Protein AF-C6SMB6-F1 (afdb_monomer)

Nearest PDB structures (foldseek):
  2i45-assembly4_H  TM=9.726E-01  e=1.533E-09  Neisseria meningitidis
  2i45-assembly1_A  TM=9.778E-01  e=7.334E-09  Neisseria meningitidis
  2i45-assembly3_E  TM=9.806E-01  e=8.533E-09  Neisseria meningitidis
  3bcw-assembly1_A  TM=8.851E-01  e=4.301E-03  Bordetella bronchiseptica RB50
  1o5u-assembly2_B  TM=8.026E-01  e=2.346E-03  Thermotoga maritima

Foldseek 3Di:
DDKAAFKDDKDFAAPFKKKKAWQDAKKKKAFPVRDIDIAGHRGMDIDGHGTTIMIHDHVMTDIDMDIPPDPVPDD

Secondary structure (DSSP, 8-state):
-EEEEEE---B--S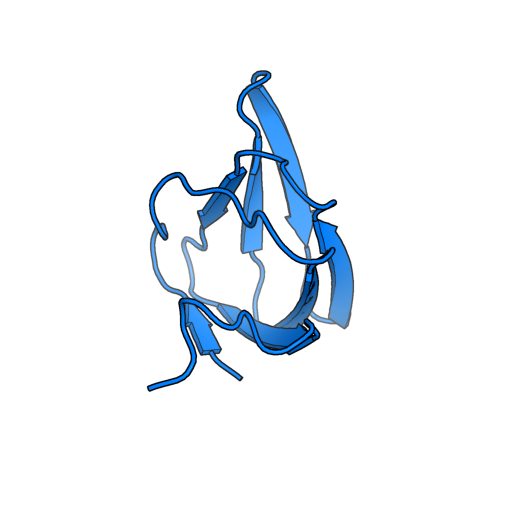S--EEEEEEES-EEEEETTS-EEEE-TT-EEEE-TT--EEEEEEEEEEEEEE-PPPTTT--

pLDDT: mean 93.71, std 9.05, range [50.62, 98.69]

Structure (mmCIF, N/CA/C/O backbone):
data_AF-C6SMB6-F1
#
_entry.id   AF-C6SMB6-F1
#
loop_
_atom_site.group_PDB
_atom_site.id
_atom_site.type_symbol
_atom_site.label_atom_id
_atom_site.label_alt_id
_atom_site.label_comp_id
_atom_site.label_asym_id
_atom_site.label_entity_id
_atom_site.label_seq_id
_atom_site.pdbx_PDB_ins_code
_atom_site.Cartn_x
_atom_site.Cartn_y
_atom_site.Cartn_z
_atom_site.occupancy
_atom_site.B_iso_or_equiv
_atom_site.auth_seq_id
_atom_site.auth_comp_id
_atom_site.auth_asym_id
_atom_site.auth_atom_id
_atom_site.pdbx_PDB_model_num
ATOM 1 N N . MET A 1 1 ? -3.873 -10.235 7.471 1.00 88.81 1 MET A N 1
ATOM 2 C CA . MET A 1 1 ? -4.283 -8.856 7.816 1.00 88.81 1 MET A CA 1
ATOM 3 C C . MET A 1 1 ? -3.091 -8.166 8.445 1.00 88.81 1 MET A C 1
ATOM 5 O O . MET A 1 1 ? -2.389 -8.813 9.214 1.00 88.81 1 MET A O 1
ATOM 9 N N . VAL A 1 2 ? -2.850 -6.906 8.101 1.00 94.50 2 VAL A N 1
ATOM 10 C CA . VAL A 1 2 ? -1.723 -6.110 8.607 1.00 94.50 2 VAL A CA 1
ATOM 11 C C . VAL A 1 2 ? -2.214 -4.738 9.062 1.00 94.50 2 VAL A C 1
ATOM 13 O O . VAL A 1 2 ? -3.259 -4.279 8.607 1.00 94.50 2 VAL A O 1
ATOM 16 N N . LYS A 1 3 ? -1.470 -4.089 9.960 1.00 96.56 3 LYS A N 1
ATOM 17 C CA . LYS A 1 3 ? -1.686 -2.688 10.337 1.00 96.56 3 LYS A CA 1
ATOM 18 C C . LYS A 1 3 ? -0.481 -1.875 9.895 1.00 96.56 3 LYS A C 1
ATOM 20 O O . LYS A 1 3 ? 0.648 -2.280 10.160 1.00 96.56 3 LYS A O 1
ATOM 25 N N . LEU A 1 4 ? -0.729 -0.752 9.238 1.00 97.31 4 LEU A N 1
ATOM 26 C CA . LEU A 1 4 ? 0.293 0.159 8.740 1.00 97.31 4 LEU A CA 1
ATOM 27 C C . LEU A 1 4 ? 0.151 1.511 9.437 1.00 97.31 4 LEU A C 1
ATOM 29 O O . LEU A 1 4 ? -0.950 2.046 9.478 1.00 97.31 4 LEU A O 1
ATOM 33 N N . LEU A 1 5 ? 1.252 2.064 9.943 1.00 97.88 5 LEU A N 1
ATOM 34 C CA . LEU A 1 5 ? 1.372 3.442 10.428 1.00 97.88 5 LEU A CA 1
ATOM 35 C C . LEU A 1 5 ? 2.727 3.985 9.962 1.00 97.88 5 LEU A C 1
ATOM 37 O O . LEU A 1 5 ? 3.740 3.309 10.134 1.00 97.88 5 LEU A O 1
ATOM 41 N N . GLY A 1 6 ? 2.748 5.183 9.383 1.00 97.31 6 GLY A N 1
ATOM 42 C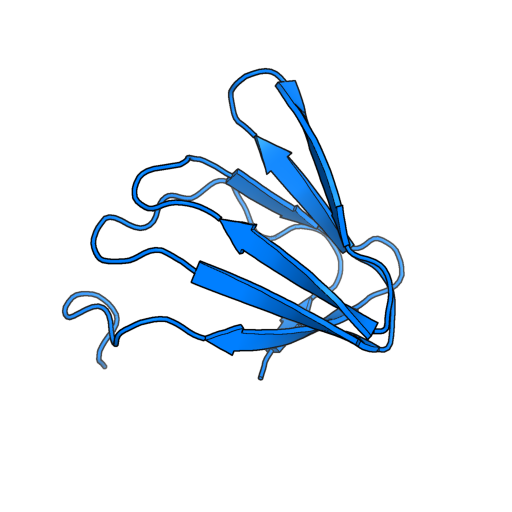 CA . GLY A 1 6 ? 3.913 5.690 8.661 1.00 97.31 6 GLY A CA 1
ATOM 43 C C . GLY A 1 6 ? 4.053 5.021 7.293 1.00 97.31 6 GLY A C 1
ATOM 44 O O . GLY A 1 6 ? 3.051 4.657 6.674 1.00 97.31 6 GLY A O 1
ATOM 45 N N . ASP A 1 7 ? 5.280 4.873 6.802 1.00 95.06 7 ASP A N 1
ATOM 46 C CA . ASP A 1 7 ? 5.573 4.217 5.529 1.00 95.06 7 ASP A CA 1
ATOM 47 C C . ASP A 1 7 ? 6.215 2.835 5.695 1.00 95.06 7 ASP A C 1
ATOM 49 O O . ASP A 1 7 ? 6.970 2.570 6.629 1.00 95.06 7 ASP A O 1
ATOM 53 N N . TYR A 1 8 ? 5.910 1.948 4.749 1.00 94.12 8 TYR A N 1
ATOM 54 C CA . TYR A 1 8 ? 6.643 0.711 4.529 1.00 94.12 8 TYR A CA 1
ATOM 55 C C . TYR A 1 8 ? 7.496 0.909 3.281 1.00 94.12 8 TYR A C 1
ATOM 57 O O . TYR A 1 8 ? 6.951 1.149 2.204 1.00 94.12 8 TYR A O 1
ATOM 65 N N . GLY A 1 9 ? 8.820 0.884 3.459 1.00 95.88 9 GLY A N 1
ATOM 66 C CA . GLY A 1 9 ? 9.803 1.318 2.465 1.00 95.88 9 GLY A CA 1
ATOM 67 C C . GLY A 1 9 ? 9.618 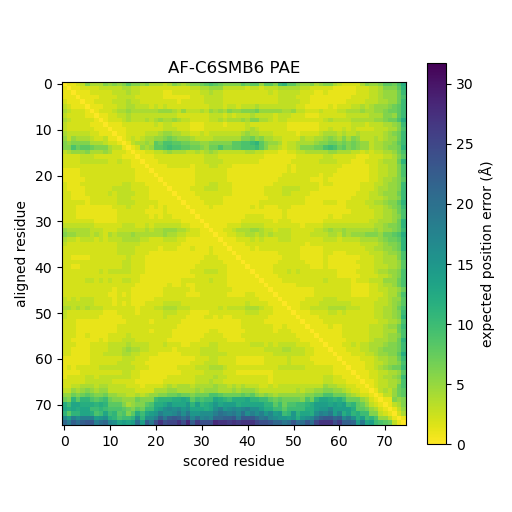0.725 1.063 1.00 95.88 9 GLY A C 1
ATOM 68 O O . GLY A 1 9 ? 8.922 -0.267 0.858 1.00 95.88 9 GLY A O 1
ATOM 69 N N . TRP A 1 10 ? 10.261 1.355 0.078 1.00 96.94 10 TRP A N 1
ATOM 70 C CA . TRP A 1 10 ? 10.187 0.947 -1.326 1.00 96.94 10 TRP A CA 1
ATOM 71 C C . TRP A 1 10 ? 10.535 -0.529 -1.515 1.00 96.94 10 TRP A C 1
ATOM 73 O O . TRP A 1 10 ? 11.608 -0.976 -1.112 1.00 96.94 10 TRP A O 1
ATOM 83 N N . HIS A 1 11 ? 9.641 -1.267 -2.162 1.00 94.38 11 HIS A N 1
ATOM 84 C CA . HIS A 1 11 ? 9.832 -2.684 -2.442 1.00 94.38 11 HIS A CA 1
ATOM 85 C C . HIS A 1 11 ? 9.098 -3.094 -3.720 1.00 94.38 11 HIS A C 1
ATOM 87 O O . HIS A 1 11 ? 8.370 -2.318 -4.341 1.00 94.38 11 HIS A O 1
ATOM 93 N N . THR A 1 12 ? 9.345 -4.320 -4.170 1.00 92.31 12 THR A N 1
ATOM 94 C CA . THR A 1 12 ? 8.765 -4.885 -5.389 1.00 92.31 12 THR A CA 1
ATOM 95 C C . THR A 1 12 ? 8.509 -6.367 -5.170 1.00 92.31 12 THR A C 1
ATOM 97 O O . THR A 1 12 ? 9.379 -7.067 -4.662 1.00 92.31 12 THR A O 1
ATOM 100 N N . HIS A 1 13 ? 7.343 -6.855 -5.589 1.00 86.38 13 HIS A N 1
ATOM 101 C CA . HIS A 1 13 ? 7.017 -8.280 -5.536 1.00 86.38 13 HIS A CA 1
ATOM 102 C C . HIS A 1 13 ? 7.260 -8.929 -6.897 1.00 86.38 13 HIS A C 1
ATOM 104 O O . HIS A 1 13 ? 6.743 -8.475 -7.920 1.00 86.38 13 HIS A O 1
ATOM 110 N N . GLY A 1 14 ? 8.073 -9.986 -6.920 1.00 87.38 14 GLY A N 1
ATOM 111 C CA . GLY A 1 14 ? 8.461 -10.678 -8.152 1.00 87.38 14 GLY A CA 1
ATOM 112 C C . GLY A 1 14 ? 7.501 -11.790 -8.576 1.00 87.38 14 GLY A C 1
ATOM 113 O O . GLY A 1 14 ? 7.619 -12.300 -9.693 1.00 87.38 14 GLY A O 1
ATOM 114 N N . TYR A 1 15 ? 6.563 -12.183 -7.712 1.00 88.19 15 TYR A N 1
ATOM 115 C CA . TYR A 1 15 ? 5.801 -13.413 -7.894 1.00 88.19 15 TYR A CA 1
ATOM 116 C C . TYR A 1 15 ? 4.381 -13.194 -8.428 1.00 88.19 15 TYR A C 1
ATOM 118 O O . TYR A 1 15 ? 4.083 -13.685 -9.522 1.00 88.19 15 TYR A O 1
ATOM 126 N N . SER A 1 16 ? 3.548 -12.414 -7.733 1.00 92.69 16 SER A N 1
ATOM 127 C CA . SER A 1 16 ? 2.141 -12.173 -8.086 1.00 92.69 16 SER A CA 1
ATOM 128 C C . SER A 1 16 ? 1.747 -10.701 -7.982 1.00 92.69 16 SER A C 1
ATOM 130 O O . SER A 1 16 ? 2.440 -9.900 -7.355 1.00 92.69 16 SER A O 1
ATOM 132 N N . ASP A 1 17 ? 0.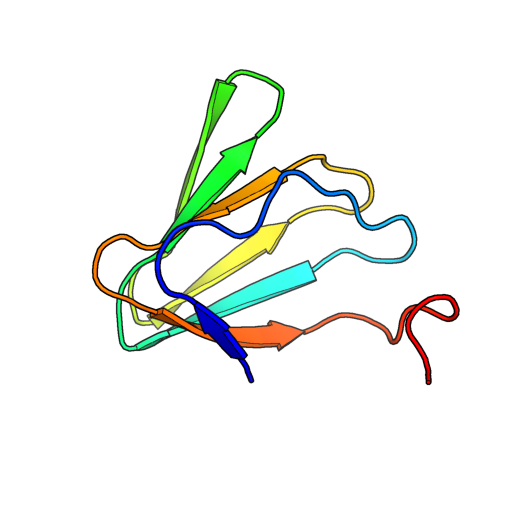599 -10.370 -8.572 1.00 95.19 17 ASP A N 1
ATOM 133 C CA . ASP A 1 17 ? -0.136 -9.157 -8.221 1.00 95.19 17 ASP A CA 1
ATOM 134 C C . ASP A 1 17 ? -0.556 -9.214 -6.742 1.00 95.19 17 ASP A C 1
ATOM 136 O O . ASP A 1 17 ? -0.718 -10.299 -6.167 1.00 95.19 17 ASP A O 1
ATOM 140 N N . LYS A 1 18 ? -0.743 -8.043 -6.132 1.00 93.88 18 LYS A N 1
ATOM 141 C CA . LYS A 1 18 ? -1.165 -7.895 -4.737 1.00 93.88 18 LYS A CA 1
ATOM 142 C C . LYS A 1 18 ? -2.446 -7.086 -4.659 1.00 93.88 18 LYS A C 1
ATOM 144 O O . LYS A 1 18 ? -2.486 -5.949 -5.119 1.00 93.88 18 LYS A O 1
ATOM 149 N N . VAL A 1 19 ? -3.479 -7.647 -4.041 1.00 96.62 19 VAL A N 1
ATOM 150 C CA . VAL A 1 19 ? -4.694 -6.901 -3.700 1.00 96.62 19 VAL A CA 1
ATOM 151 C C . VAL A 1 19 ? -4.517 -6.278 -2.324 1.00 96.62 19 VAL A C 1
ATOM 153 O O . VAL A 1 19 ? -4.165 -6.967 -1.364 1.00 96.62 19 VAL A O 1
ATOM 156 N N . LEU A 1 20 ? -4.799 -4.984 -2.235 1.00 97.38 20 LEU A N 1
ATOM 157 C CA . LEU A 1 20 ? -4.863 -4.212 -1.003 1.00 97.38 20 LEU A CA 1
ATOM 158 C C . LEU A 1 20 ? -6.322 -3.835 -0.760 1.00 97.38 20 LEU A C 1
ATOM 160 O O . LEU A 1 20 ? -6.937 -3.211 -1.621 1.00 97.38 20 LEU A O 1
ATOM 164 N N .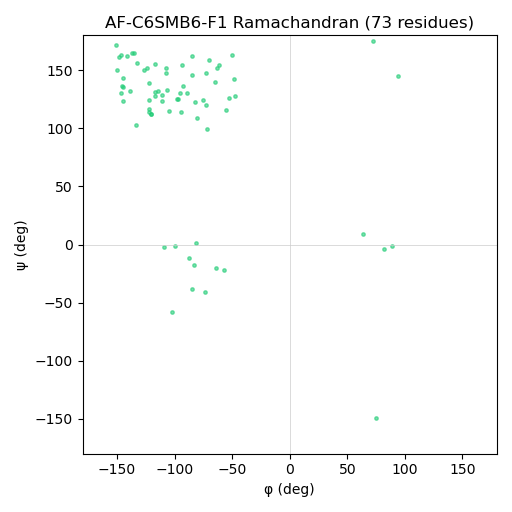 PHE A 1 21 ? -6.868 -4.201 0.395 1.00 98.44 21 PHE A N 1
ATOM 165 C CA . PHE A 1 21 ? -8.202 -3.786 0.825 1.00 98.44 21 PHE A CA 1
ATOM 166 C C . PHE A 1 21 ? -8.107 -3.058 2.165 1.00 98.44 21 PHE A C 1
ATOM 168 O O . PHE A 1 21 ? -7.683 -3.657 3.159 1.00 98.44 21 PHE A O 1
ATOM 175 N N . ALA A 1 22 ? -8.484 -1.779 2.177 1.00 98.44 22 ALA A N 1
ATOM 176 C CA . ALA A 1 22 ? -8.503 -0.951 3.377 1.00 98.44 22 ALA A CA 1
ATOM 177 C C . ALA A 1 22 ? -9.774 -1.247 4.179 1.00 98.44 22 ALA A C 1
ATOM 179 O O . ALA A 1 22 ? -10.883 -0.918 3.767 1.00 98.44 22 ALA A O 1
ATOM 180 N N . VAL A 1 23 ? -9.608 -1.915 5.319 1.00 98.44 23 VAL A N 1
ATOM 181 C CA . VAL A 1 23 ? -10.719 -2.294 6.204 1.00 98.44 23 VAL A CA 1
ATOM 182 C C . VAL A 1 23 ? -11.083 -1.157 7.151 1.00 98.44 23 VAL A C 1
ATOM 184 O O . VAL A 1 23 ? -12.256 -0.969 7.445 1.00 98.44 23 VAL A O 1
ATOM 187 N N . GLU A 1 24 ? -10.079 -0.434 7.642 1.00 98.56 24 GLU A N 1
ATOM 188 C CA . GLU A 1 24 ? -10.238 0.689 8.567 1.00 98.56 24 GLU A CA 1
ATOM 189 C C . GLU A 1 24 ? -9.146 1.717 8.276 1.00 98.56 24 GLU A C 1
ATOM 191 O O . GLU A 1 24 ? -7.965 1.354 8.199 1.00 98.56 24 GLU A O 1
ATOM 196 N N . GLY A 1 25 ? -9.537 2.981 8.135 1.00 98.31 25 GLY A N 1
ATOM 197 C CA . GLY A 1 25 ? -8.633 4.075 7.797 1.00 98.31 25 GLY A CA 1
ATOM 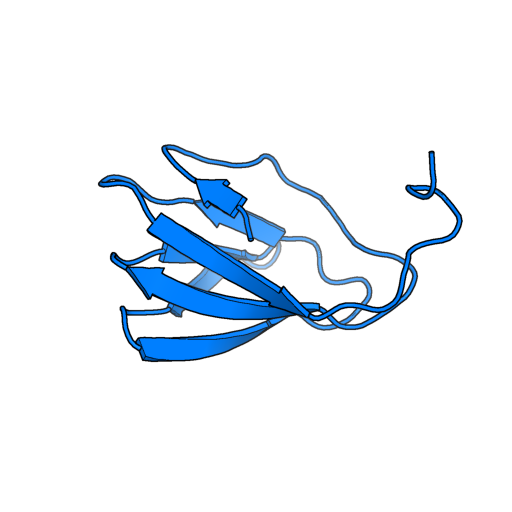198 C C . GLY A 1 25 ? -8.144 4.061 6.346 1.00 98.31 25 GLY A C 1
ATOM 199 O O . GLY A 1 25 ? -8.389 3.131 5.577 1.00 98.31 25 GLY A O 1
ATOM 200 N N . ASP A 1 26 ? -7.405 5.110 5.989 1.00 98.44 26 ASP A N 1
ATOM 201 C CA . ASP A 1 26 ? -6.963 5.372 4.618 1.00 98.44 26 ASP A CA 1
ATOM 202 C C . ASP A 1 26 ? -5.461 5.112 4.443 1.00 98.44 26 ASP A C 1
ATOM 204 O O . ASP A 1 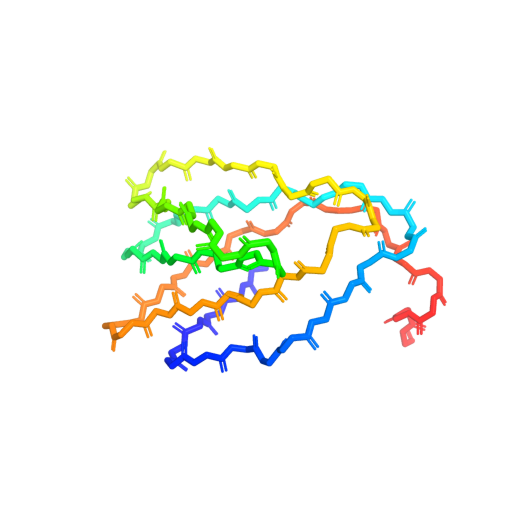26 ? -4.649 5.298 5.361 1.00 98.44 26 ASP A O 1
ATOM 208 N N . MET A 1 27 ? -5.063 4.757 3.222 1.00 98.12 27 MET A N 1
ATOM 209 C CA . MET A 1 27 ? -3.656 4.652 2.839 1.00 98.12 27 MET A CA 1
ATOM 210 C C . MET A 1 27 ? -3.376 5.250 1.459 1.00 98.12 27 MET A C 1
ATOM 212 O O . MET A 1 27 ? -4.272 5.470 0.643 1.00 98.12 27 MET A O 1
ATOM 216 N N . ALA A 1 28 ? -2.094 5.468 1.182 1.00 98.44 28 ALA A N 1
ATOM 217 C CA . ALA A 1 28 ? -1.592 5.766 -0.148 1.00 98.44 28 ALA A CA 1
ATOM 218 C C . ALA A 1 28 ? -0.507 4.766 -0.554 1.00 98.44 28 ALA A C 1
ATOM 220 O O . ALA A 1 28 ? 0.220 4.235 0.287 1.00 98.44 28 ALA A O 1
ATOM 221 N N . VAL A 1 29 ? -0.386 4.538 -1.854 1.00 98.31 29 VAL A N 1
ATOM 222 C CA . VAL A 1 29 ? 0.686 3.765 -2.474 1.00 98.31 29 VAL A CA 1
ATOM 223 C C . VAL A 1 29 ? 1.401 4.684 -3.449 1.00 98.31 29 VAL A C 1
ATOM 225 O O . VAL A 1 29 ? 0.811 5.097 -4.445 1.00 98.31 29 VAL A O 1
ATOM 228 N N . ASP A 1 30 ? 2.651 5.025 -3.151 1.00 98.44 30 ASP A N 1
ATOM 229 C CA . ASP A 1 30 ? 3.496 5.788 -4.072 1.00 98.44 30 ASP A CA 1
ATOM 230 C C . ASP A 1 30 ? 4.178 4.837 -5.063 1.00 98.44 30 ASP A C 1
ATOM 232 O O . ASP A 1 30 ? 4.553 3.724 -4.688 1.00 98.44 30 ASP A O 1
ATOM 236 N N . PHE A 1 31 ? 4.376 5.284 -6.302 1.00 97.94 31 PHE A N 1
ATOM 237 C CA . PHE A 1 31 ? 5.025 4.530 -7.375 1.00 97.94 31 PHE A CA 1
ATOM 238 C C . PHE A 1 31 ? 6.317 5.213 -7.832 1.00 97.94 31 PHE A C 1
ATOM 240 O O . PHE A 1 31 ? 6.498 6.422 -7.681 1.00 97.94 31 PHE A O 1
ATOM 247 N N . ALA A 1 32 ? 7.240 4.431 -8.396 1.00 96.38 32 ALA A N 1
ATOM 248 C CA . ALA A 1 32 ? 8.566 4.922 -8.783 1.00 96.38 32 ALA A CA 1
ATOM 249 C C . ALA A 1 32 ? 8.548 5.992 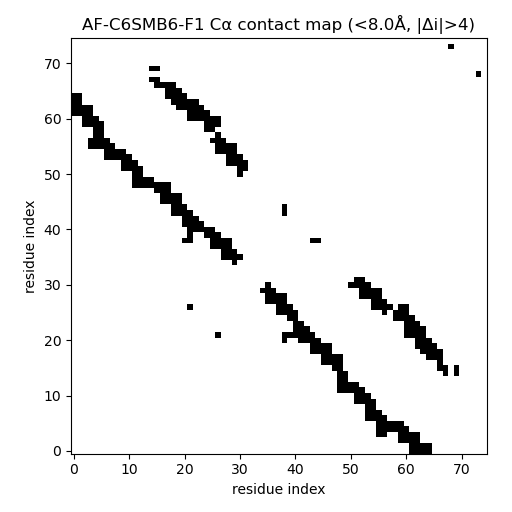-9.895 1.00 96.38 32 ALA A C 1
ATOM 251 O O . ALA A 1 32 ? 9.514 6.738 -10.039 1.00 96.38 32 ALA A O 1
ATOM 252 N N . ASP A 1 33 ? 7.464 6.086 -10.666 1.00 95.31 33 ASP A N 1
ATOM 253 C CA . ASP A 1 33 ? 7.258 7.108 -11.699 1.00 95.31 33 ASP A CA 1
ATOM 254 C C . ASP A 1 33 ? 6.765 8.458 -11.140 1.00 95.31 33 ASP A C 1
ATOM 256 O O . ASP A 1 33 ? 6.555 9.406 -11.897 1.00 95.31 33 ASP A O 1
ATOM 260 N N . GLY A 1 34 ? 6.603 8.563 -9.818 1.00 95.56 34 GLY A N 1
ATOM 261 C CA . GLY A 1 34 ? 6.089 9.747 -9.134 1.00 95.56 34 GLY A CA 1
ATOM 262 C C . GLY A 1 34 ? 4.566 9.774 -8.997 1.00 95.56 34 GLY A C 1
ATOM 263 O O . GLY A 1 34 ? 4.035 10.703 -8.386 1.00 95.56 34 GLY A O 1
ATOM 264 N N . GLY A 1 35 ? 3.857 8.771 -9.524 1.00 97.75 35 GLY A N 1
ATOM 265 C CA . GLY A 1 35 ? 2.431 8.584 -9.297 1.00 97.75 35 GLY A CA 1
ATOM 266 C C . GLY A 1 35 ? 2.115 8.159 -7.861 1.00 97.75 35 GLY A C 1
ATOM 267 O O . GLY A 1 35 ? 2.955 7.621 -7.139 1.00 97.75 35 GLY A O 1
ATOM 268 N N . SER A 1 36 ? 0.868 8.377 -7.442 1.00 98.00 36 SER A N 1
ATOM 269 C CA . SER A 1 36 ? 0.357 7.882 -6.162 1.00 98.00 36 SER A CA 1
ATOM 270 C C . SER A 1 36 ? -1.110 7.492 -6.298 1.00 98.00 36 SER A C 1
ATOM 272 O O . SER A 1 36 ? -1.875 8.147 -7.008 1.00 98.00 36 SER A O 1
ATOM 274 N N . MET A 1 37 ? -1.496 6.422 -5.614 1.00 98.06 37 MET A N 1
ATOM 275 C CA . MET A 1 37 ? -2.868 5.934 -5.533 1.00 98.06 37 MET A CA 1
ATOM 276 C C . MET A 1 37 ? -3.339 5.999 -4.086 1.00 98.06 37 MET A C 1
ATOM 278 O O . MET A 1 37 ? -2.678 5.472 -3.196 1.00 98.06 37 MET A O 1
ATOM 282 N N . THR A 1 38 ? -4.492 6.618 -3.847 1.00 98.44 38 THR A N 1
ATOM 283 C CA . THR A 1 38 ? -5.164 6.591 -2.543 1.00 98.44 38 THR A CA 1
ATOM 284 C C . THR A 1 38 ? -6.158 5.440 -2.507 1.00 98.44 38 THR A C 1
ATOM 286 O O . THR A 1 38 ? -6.897 5.250 -3.468 1.00 98.44 38 THR A O 1
ATOM 289 N N . ILE A 1 39 ? -6.175 4.707 -1.397 1.00 98.50 39 ILE A N 1
ATOM 290 C CA . ILE A 1 39 ? -7.161 3.669 -1.100 1.00 98.50 39 ILE A CA 1
ATOM 291 C C . ILE A 1 39 ? -7.851 4.097 0.191 1.00 98.50 39 ILE A C 1
ATOM 293 O O . ILE A 1 39 ? -7.201 4.170 1.240 1.00 98.50 39 ILE A O 1
ATOM 297 N N . ARG A 1 40 ? -9.133 4.444 0.097 1.00 98.62 40 ARG A N 1
ATOM 298 C CA . ARG A 1 40 ? -9.946 4.828 1.253 1.00 98.62 40 ARG A CA 1
ATOM 299 C C . ARG A 1 40 ? -10.524 3.614 1.953 1.00 98.62 40 ARG A C 1
ATOM 301 O O . ARG A 1 40 ? -10.618 2.541 1.362 1.00 98.62 40 ARG A O 1
ATOM 308 N N . GLU A 1 41 ? -10.955 3.795 3.193 1.00 98.62 41 GLU A N 1
ATOM 309 C CA . GLU A 1 41 ? -11.719 2.779 3.915 1.00 98.62 41 GLU A CA 1
ATOM 310 C C . GLU A 1 41 ? -12.862 2.200 3.053 1.00 98.62 41 GLU A C 1
ATOM 312 O O . GLU A 1 41 ? -13.667 2.930 2.471 1.00 98.62 41 GLU A O 1
ATOM 317 N N . GLY A 1 42 ? -12.917 0.870 2.954 1.00 98.56 42 GLY A N 1
ATOM 318 C CA . GLY A 1 42 ? -13.878 0.141 2.125 1.00 98.56 42 GLY A CA 1
ATOM 319 C C . GLY A 1 42 ? -13.500 0.030 0.643 1.00 98.56 42 GLY A C 1
ATOM 320 O O . GLY A 1 42 ? -14.196 -0.662 -0.103 1.00 98.56 42 GLY A O 1
ATOM 321 N N . GLU A 1 43 ? -12.404 0.648 0.200 1.00 98.69 43 GLU A N 1
ATOM 322 C CA . GLU A 1 43 ? -11.886 0.519 -1.161 1.00 98.69 43 GLU A CA 1
ATOM 323 C C . GLU A 1 43 ? -10.821 -0.576 -1.270 1.00 98.69 43 GLU A C 1
ATOM 325 O O . GLU A 1 43 ? -10.112 -0.925 -0.320 1.00 98.69 43 GLU A O 1
ATOM 330 N N . MET A 1 44 ? -10.695 -1.109 -2.485 1.00 98.19 44 MET A N 1
ATOM 331 C CA . MET A 1 44 ? -9.642 -2.046 -2.850 1.00 98.19 44 MET A CA 1
ATOM 332 C C . MET A 1 44 ? -8.888 -1.567 -4.078 1.00 98.19 44 MET A C 1
ATOM 334 O O . MET A 1 44 ? -9.461 -0.954 -4.979 1.00 98.19 44 MET A O 1
ATOM 338 N N . ALA A 1 45 ? -7.614 -1.928 -4.142 1.00 98.19 45 ALA A N 1
ATOM 339 C CA . ALA A 1 45 ? -6.794 -1.730 -5.319 1.00 98.1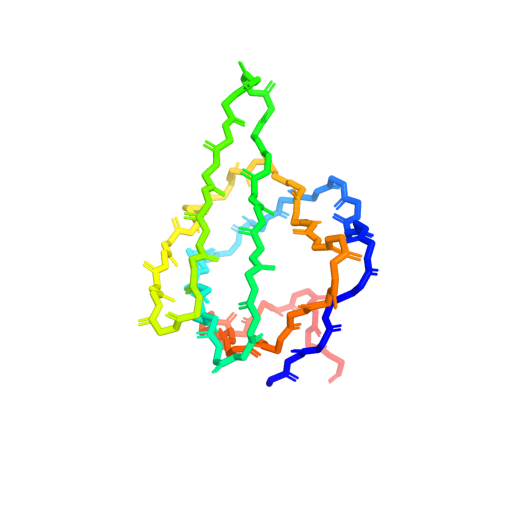9 45 ALA A CA 1
ATOM 340 C C . ALA A 1 45 ? -5.856 -2.912 -5.549 1.00 98.19 45 ALA A C 1
ATOM 342 O O . ALA A 1 45 ? -5.587 -3.709 -4.649 1.00 98.19 45 ALA A O 1
ATOM 343 N N . VAL A 1 46 ? -5.339 -3.001 -6.770 1.00 97.31 46 VAL A N 1
ATOM 344 C CA . VAL A 1 46 ? -4.335 -3.990 -7.157 1.00 97.31 46 VAL A CA 1
ATOM 345 C C . VAL A 1 46 ? -3.023 -3.270 -7.414 1.00 97.31 46 VAL A C 1
ATOM 347 O O . VAL A 1 46 ? -2.979 -2.322 -8.194 1.00 97.31 46 VAL A O 1
ATOM 350 N N . VAL A 1 47 ? -1.952 -3.743 -6.784 1.00 96.69 47 VAL A N 1
ATOM 351 C CA . VAL A 1 47 ? -0.582 -3.411 -7.167 1.00 96.69 47 VAL A CA 1
ATOM 352 C C . VAL A 1 47 ? -0.090 -4.522 -8.097 1.00 96.69 47 VAL A C 1
ATOM 354 O O . VAL A 1 47 ? 0.025 -5.668 -7.649 1.00 96.69 47 VAL A O 1
ATOM 357 N N . PRO A 1 48 ? 0.171 -4.228 -9.383 1.00 95.94 48 PRO A N 1
ATOM 358 C CA . PRO A 1 48 ? 0.637 -5.242 -10.316 1.00 95.94 48 PRO A CA 1
ATOM 359 C C . PRO A 1 48 ? 2.003 -5.807 -9.920 1.00 95.94 48 PRO A C 1
ATOM 361 O O . PRO A 1 48 ? 2.847 -5.122 -9.333 1.00 95.94 48 PRO A O 1
ATOM 364 N N . LYS A 1 49 ? 2.243 -7.058 -10.301 1.00 95.06 49 LYS A N 1
ATOM 365 C CA . LYS A 1 49 ? 3.533 -7.730 -10.199 1.00 95.06 49 LYS A CA 1
ATOM 366 C C . LYS A 1 49 ? 4.651 -6.852 -10.760 1.00 95.06 49 LYS A C 1
ATOM 368 O O . LYS A 1 49 ? 4.503 -6.196 -11.790 1.00 95.06 49 LYS A O 1
ATOM 373 N N . SER A 1 50 ? 5.805 -6.903 -10.100 1.00 94.06 50 SER A N 1
ATOM 374 C CA . SER A 1 50 ? 7.028 -6.197 -10.490 1.00 94.06 50 SER A CA 1
ATOM 375 C C . SER A 1 50 ? 6.939 -4.664 -10.465 1.00 94.06 50 SER A C 1
ATOM 377 O O . SER A 1 50 ? 7.890 -4.003 -10.878 1.00 94.06 50 SER A O 1
ATOM 379 N N . VAL A 1 51 ? 5.859 -4.082 -9.928 1.00 96.25 51 VAL A N 1
ATOM 380 C CA . VAL A 1 51 ? 5.761 -2.636 -9.698 1.00 96.25 51 VAL A CA 1
ATOM 381 C C . VAL A 1 51 ? 6.457 -2.262 -8.390 1.00 96.25 51 VAL A C 1
ATOM 383 O O . VAL A 1 51 ? 6.108 -2.751 -7.310 1.00 96.25 51 VAL A O 1
ATOM 386 N N . SER A 1 52 ? 7.440 -1.363 -8.490 1.00 97.06 52 SER A N 1
ATOM 387 C CA . SER A 1 52 ? 8.080 -0.759 -7.322 1.00 97.06 52 SER A CA 1
ATOM 388 C C . SER A 1 52 ? 7.168 0.284 -6.699 1.00 97.06 52 SER A C 1
ATOM 390 O O . SER A 1 52 ? 6.718 1.213 -7.378 1.00 97.06 52 SER A O 1
ATOM 392 N N . HIS A 1 53 ? 6.886 0.107 -5.414 1.00 97.56 53 HIS A N 1
ATOM 393 C CA . HIS A 1 53 ? 5.926 0.929 -4.702 1.00 97.56 53 HIS A CA 1
ATOM 394 C C . HIS A 1 53 ? 6.285 1.096 -3.223 1.00 97.56 53 HIS A C 1
ATOM 396 O O . HIS A 1 53 ? 7.075 0.332 -2.662 1.00 97.56 53 HIS A O 1
ATOM 402 N N . ARG A 1 54 ? 5.695 2.116 -2.594 1.00 97.88 54 ARG A N 1
ATOM 403 C CA . ARG A 1 54 ? 5.830 2.419 -1.165 1.00 97.88 54 ARG A CA 1
ATOM 404 C C . ARG A 1 54 ? 4.456 2.708 -0.543 1.00 97.88 54 ARG A C 1
ATOM 406 O O . ARG A 1 54 ? 3.920 3.803 -0.737 1.00 97.88 54 ARG A O 1
ATOM 413 N N . PRO A 1 55 ? 3.875 1.751 0.195 1.00 97.56 55 PRO A N 1
ATOM 414 C CA . PRO A 1 55 ? 2.686 1.958 1.014 1.00 97.56 55 PRO A CA 1
ATOM 415 C C . PRO A 1 55 ? 2.949 2.940 2.157 1.00 97.56 55 PRO A C 1
ATOM 417 O O . PRO A 1 55 ? 3.985 2.866 2.816 1.00 97.56 55 PRO A O 1
ATOM 420 N N . ARG A 1 56 ? 1.989 3.818 2.448 1.00 97.94 56 ARG A N 1
ATOM 421 C CA . ARG A 1 56 ? 2.038 4.711 3.611 1.00 97.94 56 ARG A CA 1
ATOM 422 C C . ARG A 1 56 ? 0.656 5.061 4.149 1.00 97.94 56 ARG A C 1
ATOM 424 O O . ARG A 1 56 ? -0.305 5.159 3.389 1.00 97.94 56 ARG A O 1
ATOM 431 N N . SER A 1 57 ? 0.574 5.311 5.450 1.00 98.19 57 SER A N 1
ATOM 432 C CA . SER A 1 57 ? -0.608 5.865 6.110 1.00 98.19 57 SER A CA 1
ATOM 433 C C . SER A 1 57 ? -0.199 6.789 7.257 1.00 98.19 57 SER A C 1
ATOM 435 O O . SER A 1 57 ? 0.520 6.382 8.166 1.00 98.19 57 SER A O 1
ATOM 437 N N . GLU A 1 58 ? -0.655 8.040 7.216 1.00 97.06 58 GLU A N 1
ATOM 438 C CA . GLU A 1 58 ? -0.341 9.051 8.236 1.00 97.06 58 GLU A CA 1
ATOM 439 C C . GLU A 1 58 ? -1.095 8.797 9.549 1.00 97.06 58 GLU A C 1
ATOM 441 O O . GLU A 1 58 ? -0.511 8.885 10.625 1.00 97.06 58 GLU A O 1
ATOM 446 N N . ASN A 1 59 ? -2.372 8.414 9.452 1.00 97.94 59 ASN A N 1
ATOM 447 C CA . ASN A 1 59 ? -3.255 8.206 10.606 1.00 97.94 59 ASN A CA 1
ATOM 448 C C . ASN A 1 59 ? -3.415 6.728 10.999 1.00 97.94 59 ASN A C 1
ATOM 450 O O . ASN A 1 59 ? -4.093 6.419 11.976 1.00 97.94 59 ASN A O 1
ATOM 454 N N . GLY A 1 60 ? -2.779 5.820 10.258 1.00 98.06 60 GLY A N 1
ATOM 455 C CA . GLY A 1 60 ? -2.912 4.381 10.430 1.00 98.06 60 GLY A CA 1
ATOM 456 C C . GLY A 1 60 ? -3.982 3.766 9.521 1.00 98.06 60 GLY A C 1
ATOM 457 O O . GLY A 1 60 ? -5.008 4.384 9.241 1.00 98.06 60 GLY A O 1
ATOM 458 N N . CYS A 1 61 ? -3.741 2.537 9.058 1.00 98.50 61 CYS A N 1
ATOM 459 C CA . CYS A 1 61 ? -4.683 1.769 8.242 1.00 98.50 61 CYS A CA 1
ATOM 460 C C . CYS A 1 61 ? -4.595 0.264 8.548 1.00 98.50 61 CYS A C 1
ATOM 462 O O . CYS A 1 61 ? -3.498 -0.295 8.665 1.00 98.50 61 CYS A O 1
ATOM 464 N N . SER A 1 62 ? -5.748 -0.399 8.662 1.00 98.31 62 SER A N 1
ATOM 465 C CA . SER A 1 62 ? -5.866 -1.857 8.763 1.00 98.31 62 SER A CA 1
ATOM 466 C C . SER A 1 62 ? -6.175 -2.449 7.388 1.00 98.31 62 SER A C 1
ATOM 468 O O . SER A 1 62 ? -7.165 -2.089 6.756 1.00 98.31 62 SER A O 1
ATOM 470 N N . LEU A 1 63 ? -5.351 -3.395 6.937 1.00 97.31 63 LEU A N 1
ATOM 471 C CA . LEU A 1 63 ? -5.376 -3.919 5.572 1.00 97.31 63 LEU A CA 1
ATOM 472 C C . LEU A 1 63 ? -5.598 -5.429 5.534 1.00 97.31 63 LEU A C 1
ATOM 474 O O . LEU A 1 63 ? -4.962 -6.198 6.267 1.00 97.31 63 LEU A O 1
ATOM 478 N N . VAL A 1 64 ? -6.424 -5.875 4.594 1.00 97.62 64 VAL A N 1
ATOM 479 C CA . VAL A 1 64 ? -6.379 -7.251 4.090 1.00 97.62 64 VAL A CA 1
ATOM 480 C C . VAL A 1 64 ? -5.524 -7.265 2.829 1.00 97.62 64 VAL A C 1
ATOM 482 O O . VAL A 1 64 ? -5.713 -6.455 1.925 1.00 97.62 64 VAL A O 1
ATOM 485 N N . LEU A 1 65 ? -4.574 -8.196 2.800 1.00 94.62 65 LEU A N 1
ATOM 486 C CA . LEU A 1 65 ? -3.717 -8.469 1.654 1.00 94.62 65 LEU A CA 1
ATOM 487 C C . LEU A 1 65 ? -4.175 -9.789 1.041 1.00 94.62 65 LEU A C 1
ATOM 489 O O . LEU A 1 65 ? -4.370 -10.761 1.777 1.00 94.62 65 LEU A O 1
ATOM 493 N N . ILE A 1 66 ? -4.337 -9.820 -0.279 1.00 94.56 66 ILE A N 1
ATOM 494 C CA . ILE A 1 66 ? -4.553 -11.059 -1.029 1.00 94.56 66 ILE A CA 1
ATOM 495 C C . ILE A 1 66 ? -3.445 -11.146 -2.069 1.00 94.56 66 ILE A C 1
ATOM 497 O O . ILE A 1 66 ? -3.363 -10.325 -2.981 1.00 94.56 66 ILE A O 1
ATOM 501 N N . GLU A 1 67 ? -2.582 -12.135 -1.904 1.00 90.44 67 GLU A N 1
ATOM 502 C CA . GLU A 1 67 ? -1.481 -12.451 -2.805 1.00 90.44 67 GLU A CA 1
ATOM 503 C C . GLU A 1 67 ? -1.267 -13.966 -2.798 1.00 90.44 67 GLU A C 1
ATOM 505 O O . GLU A 1 67 ? -1.764 -14.672 -1.913 1.00 90.44 67 GLU A O 1
ATOM 510 N N . LEU A 1 68 ? -0.549 -14.480 -3.794 1.00 90.56 68 LEU A N 1
ATOM 511 C CA . LEU A 1 68 ? -0.058 -15.849 -3.706 1.00 90.56 68 LEU A CA 1
ATOM 512 C C . LEU A 1 68 ? 1.083 -15.885 -2.692 1.00 90.56 68 LEU A C 1
ATOM 514 O O . LEU A 1 68 ? 1.842 -14.926 -2.586 1.00 90.56 68 LEU A O 1
ATOM 518 N N . SER A 1 69 ? 1.230 -17.000 -1.979 1.00 85.31 69 SER A N 1
ATOM 519 C CA . SER A 1 69 ? 2.404 -17.206 -1.134 1.00 85.31 69 SER A CA 1
ATOM 520 C C . SER A 1 69 ? 3.663 -17.060 -1.985 1.00 85.31 69 SER A C 1
ATOM 522 O O . SER A 1 69 ? 3.865 -17.843 -2.916 1.00 85.31 69 SER A O 1
ATOM 524 N N . ASP A 1 70 ? 4.477 -16.051 -1.678 1.00 78.44 70 ASP A N 1
ATOM 525 C CA . ASP A 1 70 ? 5.779 -15.890 -2.306 1.00 78.44 70 ASP A CA 1
ATOM 526 C C . ASP A 1 70 ? 6.715 -16.968 -1.740 1.00 78.44 70 ASP A C 1
ATOM 528 O O . ASP A 1 70 ? 6.930 -17.002 -0.523 1.00 78.44 70 ASP A O 1
ATOM 532 N N . PRO A 1 71 ? 7.271 -17.863 -2.577 1.00 73.19 71 PRO A N 1
ATOM 533 C CA . PRO A 1 71 ? 8.197 -18.884 -2.107 1.00 73.19 71 PRO A CA 1
ATOM 534 C C . PRO A 1 71 ? 9.427 -18.317 -1.388 1.00 73.19 71 PRO A C 1
ATOM 536 O O . PRO A 1 71 ? 10.051 -19.053 -0.630 1.00 73.19 71 PRO A O 1
ATOM 539 N N . SER A 1 72 ? 9.797 -17.049 -1.617 1.00 71.31 72 SER A N 1
ATOM 540 C CA . SER A 1 72 ? 10.924 -16.417 -0.916 1.00 71.31 72 SER A CA 1
ATOM 541 C C . SER A 1 72 ? 10.577 -15.853 0.464 1.00 71.31 72 SER A C 1
ATOM 543 O O . SER A 1 72 ? 11.489 -15.615 1.248 1.00 71.31 72 SER A O 1
ATOM 545 N N . GLU A 1 73 ? 9.293 -15.648 0.767 1.00 64.81 73 GLU A N 1
ATOM 546 C CA . GLU A 1 73 ? 8.802 -15.098 2.046 1.00 64.81 73 GLU A CA 1
ATOM 547 C C . GLU A 1 73 ? 8.093 -16.161 2.906 1.00 64.81 73 GLU A C 1
ATOM 549 O O . GLU A 1 73 ? 7.641 -15.886 4.019 1.00 64.81 73 GLU A O 1
ATOM 554 N N . ALA A 1 74 ? 7.976 -17.390 2.395 1.00 58.84 74 ALA A N 1
ATOM 555 C CA . ALA A 1 74 ? 7.488 -18.536 3.145 1.00 58.84 74 ALA A CA 1
ATOM 556 C C . ALA A 1 74 ? 8.549 -18.971 4.170 1.00 58.84 74 ALA A C 1
ATOM 558 O O . ALA A 1 74 ? 9.523 -19.640 3.825 1.00 58.84 74 ALA A O 1
ATOM 559 N N . VAL A 1 75 ? 8.360 -18.546 5.422 1.00 50.62 75 VAL A N 1
ATOM 560 C CA . VAL A 1 75 ? 9.106 -19.028 6.598 1.00 50.62 75 VAL A CA 1
ATOM 561 C C . VAL A 1 75 ? 8.763 -20.485 6.891 1.00 50.62 75 VAL A C 1
ATOM 563 O O . VAL A 1 75 ? 7.556 -20.819 6.847 1.00 50.62 75 VAL A O 1
#

InterPro domains:
  IPR011051 RmlC-like cupin domain superfamily [SSF51182] (8-72)
  IPR013096 Cupin 2, conserved barrel [PF07883] (9-59)
  IPR014710 RmlC-like jelly roll fold [G3DSA:2.60.120.10] (1-75)
  IPR052044 Polyketide Synthase Associated Protein [PTHR36114] (2-73)

Radius of gyration: 11.78 Å; Cα contacts (8 Å, |Δi|>4): 179; chains: 1; bounding box: 25×29×22 Å

Solvent-accessible surface area (backbone atoms only — not comparable to full-atom values): 4198 Å² total; per-residue (Å²): 114,50,78,44,64,46,69,49,73,79,44,62,44,86,79,47,49,36,37,43,31,23,72,41,44,40,37,37,36,37,36,82,88,73,50,71,46,78,38,44,56,79,34,71,50,73,50,58,52,64,49,49,34,29,45,33,12,91,88,28,26,35,31,44,72,50,62,68,88,44,82,90,74,64,126

Organism: NCBI:txid295996

Sequence (75 aa):
MVKLLGDYGWHTHGYSDKVLFAVEGDMAVDFADGGSMTIREGEMAVVPKSVSHRPRSENGCSLVLIELSDPSEAV

Mean predicted aligned error: 3.36 Å